Protein AF-A0A1Z5IZU1-F1 (afdb_monomer_lite)

Foldseek 3Di:
DDDDPCRVPDCQQDPVHDWPDDDVQWTWGWDQDPLWIWTWIGGHPPGIDTHTDQADPPRRHGGSPDD

Secondary structure (DSSP, 8-state):
-PPPHHHHT-TTTSSSPPEEEEETTEEEEEEEETTEEEEEEEETTTEEEEEE-SB-TTT--BS----

Organism: NCBI:txid1714682

Structure (mmCIF, N/CA/C/O backbone):
data_AF-A0A1Z5IZU1-F1
#
_entry.id   AF-A0A1Z5IZU1-F1
#
loop_
_atom_site.group_PDB
_atom_site.id
_atom_site.type_symbol
_atom_site.label_atom_id
_atom_site.label_alt_id
_atom_site.label_comp_id
_atom_site.label_asym_id
_atom_site.label_entity_id
_atom_site.label_seq_id
_atom_site.pdbx_PDB_ins_code
_atom_site.Cartn_x
_atom_site.Cartn_y
_atom_site.Cartn_z
_atom_site.occupancy
_atom_site.B_iso_or_equiv
_atom_site.auth_seq_id
_atom_site.auth_comp_id
_atom_site.auth_asym_id
_atom_site.auth_atom_id
_atom_site.pdbx_PDB_model_num
ATOM 1 N N . MET A 1 1 ? -15.390 0.784 16.895 1.00 52.50 1 MET A N 1
ATOM 2 C CA . MET A 1 1 ? -14.506 1.804 17.508 1.00 52.50 1 MET A CA 1
ATOM 3 C C . MET A 1 1 ? -14.456 2.978 16.552 1.00 52.50 1 MET A C 1
ATOM 5 O O . MET A 1 1 ? -14.361 2.732 15.360 1.00 52.50 1 MET A O 1
ATOM 9 N N . THR A 1 2 ? -14.583 4.213 17.030 1.00 66.44 2 THR A N 1
ATOM 10 C CA . THR A 1 2 ? -14.536 5.393 16.154 1.00 66.44 2 THR A CA 1
ATOM 11 C C . THR A 1 2 ? -13.084 5.669 15.760 1.00 66.44 2 THR A C 1
ATOM 13 O O . THR A 1 2 ? -12.236 5.778 16.643 1.00 66.44 2 THR A O 1
ATOM 16 N N . GLU A 1 3 ? -12.793 5.742 14.461 1.00 74.50 3 GLU A N 1
ATOM 17 C CA . GLU A 1 3 ? -11.460 6.083 13.945 1.00 74.50 3 GLU A CA 1
ATOM 18 C C . GLU A 1 3 ? -10.996 7.461 14.443 1.00 74.50 3 GLU A C 1
ATOM 20 O O . GLU A 1 3 ? -11.800 8.379 14.636 1.00 74.50 3 GLU A O 1
ATOM 25 N N . THR A 1 4 ? -9.688 7.629 14.637 1.00 78.25 4 THR A N 1
ATOM 26 C CA . THR A 1 4 ? -9.100 8.934 14.959 1.00 78.25 4 THR A CA 1
ATOM 27 C C . THR A 1 4 ? -9.079 9.839 13.722 1.00 78.25 4 THR A C 1
ATOM 29 O O . THR A 1 4 ? -9.096 9.368 12.584 1.00 78.25 4 THR A O 1
ATOM 32 N N . LYS A 1 5 ? -8.978 11.163 13.917 1.00 75.06 5 LYS A N 1
ATOM 33 C CA . LYS A 1 5 ? -8.835 12.121 12.800 1.00 75.06 5 LYS A CA 1
ATOM 34 C C . LYS A 1 5 ? -7.642 11.797 11.888 1.00 75.06 5 LYS A C 1
ATOM 36 O O . LYS A 1 5 ? -7.718 12.007 10.683 1.00 75.06 5 LYS A O 1
ATOM 41 N N . GLU A 1 6 ? -6.559 11.269 12.455 1.00 73.31 6 GLU A N 1
ATOM 42 C CA . GLU A 1 6 ? -5.365 10.853 11.707 1.00 73.31 6 GLU A CA 1
ATOM 43 C C . GLU A 1 6 ? -5.618 9.599 10.862 1.00 73.31 6 GLU A C 1
ATOM 45 O O . GLU A 1 6 ? -5.121 9.493 9.743 1.00 73.31 6 GLU A O 1
ATOM 50 N N . GLN A 1 7 ? -6.443 8.672 11.356 1.00 79.88 7 GLN A N 1
ATOM 51 C CA . GLN A 1 7 ? -6.856 7.490 10.601 1.00 79.88 7 GLN A CA 1
ATOM 52 C C . GLN A 1 7 ? -7.752 7.874 9.425 1.00 79.88 7 GLN A C 1
ATOM 54 O O . GLN A 1 7 ? -7.493 7.420 8.316 1.00 79.88 7 GLN A O 1
ATOM 59 N N . GLN A 1 8 ? -8.714 8.780 9.636 1.00 79.12 8 GLN A N 1
ATOM 60 C CA . GLN A 1 8 ? -9.634 9.286 8.606 1.00 79.12 8 GLN A CA 1
ATOM 61 C C . GLN A 1 8 ? -8.913 9.958 7.425 1.00 79.12 8 GLN A C 1
ATOM 63 O O . GLN A 1 8 ? -9.365 9.869 6.285 1.00 79.12 8 GLN A O 1
ATOM 68 N N . GLY A 1 9 ? -7.778 10.609 7.686 1.00 82.62 9 GLY A N 1
ATOM 69 C CA . GLY A 1 9 ? -6.983 11.309 6.676 1.00 82.62 9 GLY A CA 1
ATOM 70 C C . GLY A 1 9 ? -5.850 10.492 6.050 1.00 82.62 9 GLY A C 1
ATOM 71 O O . GLY A 1 9 ? -5.079 11.059 5.280 1.00 82.62 9 GLY A O 1
ATOM 72 N N . CYS A 1 10 ? -5.694 9.206 6.385 1.00 87.25 10 CYS A N 1
ATOM 73 C CA . CYS A 1 10 ? -4.531 8.435 5.951 1.00 87.25 10 CYS A CA 1
ATOM 74 C C . CYS A 1 10 ? -4.565 8.163 4.433 1.00 87.25 10 CYS A C 1
ATOM 76 O O . CYS A 1 10 ? -5.415 7.401 3.967 1.00 87.25 10 CYS A O 1
ATOM 78 N N . PRO A 1 11 ? -3.624 8.718 3.646 1.00 87.56 11 PRO A N 1
ATOM 79 C CA . PRO A 1 11 ? -3.663 8.612 2.189 1.00 87.56 11 PRO A CA 1
ATOM 80 C C . PRO A 1 11 ? -3.206 7.240 1.671 1.00 87.56 11 PRO A C 1
ATOM 82 O O . PRO A 1 11 ? -3.305 6.969 0.480 1.00 87.56 11 PRO A O 1
ATOM 85 N N . TYR A 1 12 ? -2.662 6.389 2.543 1.00 89.50 12 TYR A N 1
ATOM 86 C CA . TYR A 1 12 ? -2.081 5.101 2.163 1.00 89.50 12 TYR A CA 1
ATOM 87 C C . TYR A 1 12 ? -3.083 3.950 2.254 1.00 89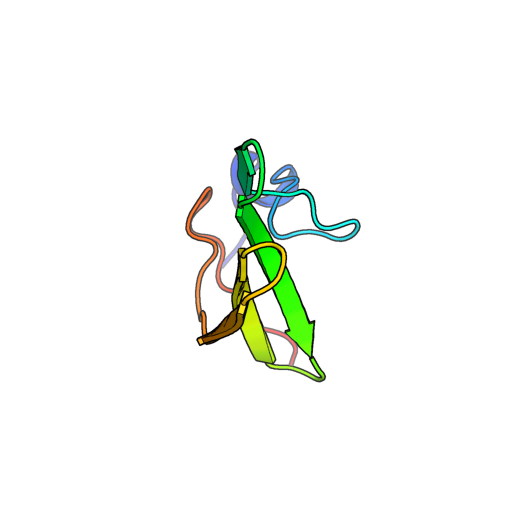.50 12 TYR A C 1
ATOM 89 O O . TYR A 1 12 ? -2.912 2.946 1.577 1.00 89.50 12 TYR A O 1
ATOM 97 N N . CYS A 1 13 ? -4.124 4.077 3.086 1.00 86.81 13 CYS A N 1
ATOM 98 C CA . CYS A 1 13 ? -5.118 3.021 3.314 1.00 86.81 13 CYS A CA 1
ATOM 99 C C . CYS A 1 13 ? -6.560 3.412 2.969 1.00 86.81 13 CYS A C 1
ATOM 101 O O . CYS A 1 13 ? -7.475 2.630 3.237 1.00 86.81 13 CYS A O 1
ATOM 103 N N . HIS A 1 14 ? -6.763 4.606 2.410 1.00 85.31 14 HIS A N 1
ATOM 104 C CA . HIS A 1 14 ? -8.031 5.055 1.842 1.00 85.31 14 HIS A CA 1
ATOM 105 C C . HIS A 1 14 ? -7.892 5.236 0.345 1.00 85.31 14 HIS A C 1
ATOM 107 O O . HIS A 1 14 ? -6.836 5.639 -0.136 1.00 85.31 14 HIS A O 1
ATOM 113 N N . GLU A 1 15 ? -8.974 4.967 -0.377 1.00 79.88 15 GLU A N 1
ATOM 114 C CA . GLU A 1 15 ? -9.020 5.238 -1.803 1.00 79.88 15 GLU A CA 1
ATOM 115 C C . GLU A 1 15 ? -9.016 6.755 -2.063 1.00 79.88 15 GLU A C 1
ATOM 117 O O . GLU A 1 15 ? -9.754 7.494 -1.403 1.00 79.88 15 GLU A O 1
ATOM 122 N N . PRO A 1 16 ? -8.213 7.239 -3.027 1.00 81.38 16 PRO A N 1
ATOM 123 C CA . PRO A 1 16 ? -7.241 6.487 -3.827 1.00 81.38 16 PRO A CA 1
ATOM 124 C C . PRO A 1 16 ? -5.975 6.125 -3.026 1.00 81.38 16 PRO A C 1
ATOM 126 O O . PRO A 1 16 ? -5.326 7.008 -2.462 1.00 81.38 16 PRO A O 1
ATOM 129 N N . PHE A 1 17 ? -5.604 4.836 -3.023 1.00 84.62 17 PHE A N 1
ATOM 130 C CA . PHE A 1 17 ? -4.427 4.346 -2.299 1.00 84.62 17 PHE A CA 1
ATOM 131 C C . PHE A 1 17 ? -3.149 4.990 -2.848 1.00 84.62 17 PHE A C 1
ATOM 133 O O . PHE A 1 17 ? -2.859 4.892 -4.041 1.00 84.62 17 PHE A O 1
ATOM 140 N N . LYS A 1 18 ? -2.373 5.648 -1.981 1.00 90.94 18 LYS A N 1
ATOM 141 C CA . LYS A 1 18 ? -1.030 6.137 -2.318 1.00 90.94 18 LYS A CA 1
ATOM 142 C C . LYS A 1 18 ? 0.052 5.121 -1.973 1.00 90.94 18 LYS A C 1
ATOM 144 O O . LYS A 1 18 ? -0.079 4.349 -1.024 1.00 90.94 18 LYS A O 1
ATOM 149 N N . ASN A 1 19 ? 1.165 5.213 -2.695 1.00 91.12 19 ASN A N 1
ATOM 150 C CA . ASN A 1 19 ? 2.367 4.439 -2.408 1.00 91.12 19 ASN A CA 1
ATOM 151 C C . ASN A 1 19 ? 2.983 4.862 -1.070 1.00 91.12 19 ASN A C 1
ATOM 153 O O . ASN A 1 19 ? 3.116 6.054 -0.792 1.00 91.12 19 ASN A O 1
ATOM 157 N N . LEU A 1 20 ? 3.359 3.872 -0.265 1.00 89.94 20 LEU A N 1
ATOM 158 C CA . LEU A 1 20 ? 4.109 4.016 0.978 1.00 89.94 20 LEU A CA 1
ATOM 159 C C . LEU A 1 20 ? 5.582 4.309 0.687 1.00 89.94 20 LEU A C 1
ATOM 161 O O . LEU A 1 20 ? 6.179 5.160 1.341 1.00 89.94 20 LEU A O 1
ATOM 165 N N . LEU A 1 21 ? 6.139 3.623 -0.313 1.00 90.38 21 LEU A N 1
ATOM 166 C CA . LEU A 1 21 ? 7.511 3.794 -0.778 1.00 90.38 21 LEU A CA 1
ATOM 167 C C . LEU A 1 21 ? 7.526 3.882 -2.304 1.00 90.38 21 LEU A C 1
ATOM 169 O O . LEU A 1 21 ? 6.844 3.115 -2.984 1.00 90.38 21 LEU A O 1
ATOM 173 N N . VAL A 1 22 ? 8.317 4.814 -2.835 1.00 90.56 22 VAL A N 1
ATOM 174 C CA . VAL A 1 22 ? 8.627 4.907 -4.266 1.00 90.56 22 VAL A CA 1
ATOM 175 C C . VAL A 1 22 ? 10.114 5.188 -4.406 1.00 90.56 22 VAL A C 1
ATOM 177 O O . VAL A 1 22 ? 10.564 6.308 -4.171 1.00 90.56 22 VAL A O 1
ATOM 180 N N . GLU A 1 23 ? 10.865 4.169 -4.798 1.00 92.88 23 GLU A N 1
ATOM 181 C CA . GLU A 1 23 ? 12.289 4.247 -5.104 1.00 92.88 23 GLU A CA 1
ATOM 182 C C . GLU A 1 23 ? 12.553 3.737 -6.530 1.00 92.88 23 GLU A C 1
ATOM 184 O O . GLU A 1 23 ? 11.701 3.079 -7.135 1.00 92.88 23 GLU A O 1
ATOM 189 N N . PRO A 1 24 ? 13.716 4.043 -7.133 1.00 93.81 24 PRO A N 1
ATOM 190 C CA . PRO A 1 24 ? 14.049 3.550 -8.463 1.00 93.81 24 PRO A CA 1
ATOM 191 C C . PRO A 1 24 ? 14.008 2.016 -8.521 1.00 93.81 24 PRO A C 1
ATOM 193 O O . PRO A 1 24 ? 14.883 1.332 -8.000 1.00 93.81 24 PRO A O 1
ATOM 196 N N . GLY A 1 25 ? 12.985 1.482 -9.187 1.00 92.25 25 GLY A N 1
ATOM 197 C CA . GLY A 1 25 ? 12.798 0.045 -9.366 1.00 92.25 25 GLY A CA 1
ATOM 198 C C . GLY A 1 25 ? 12.090 -0.682 -8.220 1.00 92.25 25 GLY A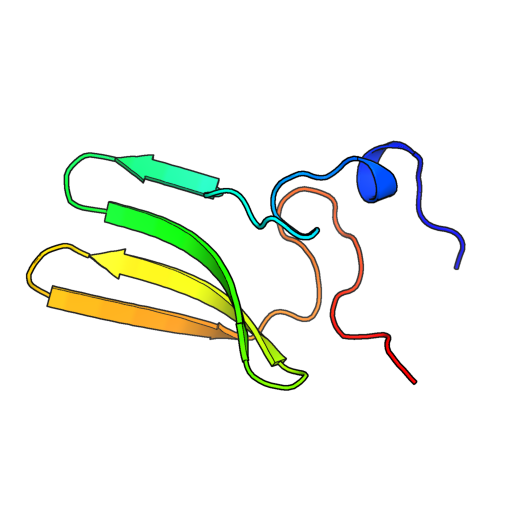 C 1
ATOM 199 O O . GLY A 1 25 ? 11.939 -1.895 -8.331 1.00 92.25 25 GLY A O 1
ATOM 200 N N . ILE A 1 26 ? 11.640 0.013 -7.166 1.00 94.94 26 ILE A N 1
ATOM 201 C CA . ILE A 1 26 ? 10.863 -0.576 -6.063 1.00 94.94 26 ILE A CA 1
ATOM 202 C C . ILE A 1 26 ? 9.699 0.350 -5.695 1.00 94.94 26 ILE A C 1
ATOM 204 O O . ILE A 1 26 ? 9.890 1.548 -5.484 1.00 94.94 26 ILE A O 1
ATOM 208 N N . ALA A 1 27 ? 8.495 -0.202 -5.571 1.00 95.12 27 ALA A N 1
ATOM 209 C CA . ALA A 1 27 ? 7.339 0.508 -5.037 1.00 95.12 27 ALA A CA 1
ATOM 210 C C . ALA A 1 27 ? 6.619 -0.343 -3.989 1.00 95.12 27 ALA A C 1
ATOM 212 O O . ALA A 1 27 ? 6.446 -1.545 -4.172 1.00 95.12 27 ALA A O 1
ATOM 213 N N . GLU A 1 28 ? 6.160 0.287 -2.911 1.00 95.00 28 GLU A N 1
ATOM 214 C CA . GLU A 1 28 ? 5.328 -0.360 -1.895 1.00 95.00 28 GLU A CA 1
ATOM 215 C C . GLU A 1 28 ? 4.011 0.386 -1.752 1.00 95.00 28 GLU A C 1
ATOM 217 O O . GLU A 1 28 ? 3.998 1.610 -1.622 1.00 95.00 28 GLU A O 1
ATOM 222 N N . TYR A 1 29 ? 2.894 -0.332 -1.779 1.00 94.19 29 TYR A N 1
ATOM 223 C CA . TYR A 1 29 ? 1.554 0.247 -1.699 1.00 94.19 29 TYR A CA 1
ATOM 224 C C . TYR A 1 29 ? 0.549 -0.749 -1.128 1.00 94.19 29 TYR A C 1
ATOM 226 O O . TYR A 1 29 ? 0.753 -1.959 -1.183 1.00 94.19 29 TYR A O 1
ATOM 234 N N . ILE A 1 30 ? -0.546 -0.248 -0.557 1.00 93.25 30 ILE A N 1
ATOM 235 C CA . ILE A 1 30 ? -1.650 -1.112 -0.133 1.00 93.25 30 ILE A CA 1
ATOM 236 C C . ILE A 1 30 ? -2.552 -1.366 -1.337 1.00 93.25 30 ILE A C 1
ATOM 238 O O . ILE A 1 30 ? -2.959 -0.432 -2.026 1.00 93.25 30 ILE A O 1
ATOM 242 N N . THR A 1 31 ? -2.890 -2.630 -1.564 1.00 91.88 31 THR A N 1
ATOM 243 C CA . THR A 1 31 ? -3.891 -3.050 -2.545 1.00 91.88 31 THR A CA 1
ATOM 244 C C . THR A 1 31 ? -5.088 -3.682 -1.854 1.00 91.88 31 THR A C 1
ATOM 246 O O . THR A 1 31 ? -4.972 -4.268 -0.776 1.00 91.88 31 THR A O 1
ATOM 249 N N . LEU A 1 32 ? -6.251 -3.572 -2.494 1.00 90.06 32 LEU A N 1
ATOM 250 C CA . LEU A 1 32 ? -7.477 -4.253 -2.099 1.00 90.06 32 LEU A CA 1
ATOM 251 C C . LEU A 1 32 ? -7.900 -5.184 -3.236 1.00 90.06 32 LEU A C 1
ATOM 253 O O . LEU A 1 32 ? -8.232 -4.723 -4.325 1.00 90.06 32 LEU A O 1
ATOM 257 N N . THR A 1 33 ? -7.865 -6.494 -2.993 1.00 87.88 33 THR A N 1
ATOM 258 C CA . THR A 1 33 ? -8.355 -7.500 -3.946 1.00 87.88 33 THR A CA 1
ATOM 259 C C . THR A 1 33 ? -9.524 -8.247 -3.317 1.00 87.88 33 THR A C 1
ATOM 261 O O . THR A 1 33 ? -9.349 -9.014 -2.368 1.00 87.88 33 THR A O 1
ATOM 264 N N . GLY A 1 34 ? -10.736 -8.001 -3.822 1.00 86.62 34 GLY A N 1
ATOM 265 C CA . GLY A 1 34 ? -11.962 -8.428 -3.144 1.00 86.62 34 GLY A CA 1
ATOM 266 C C . GLY A 1 34 ? -12.074 -7.742 -1.780 1.00 86.62 34 GLY A C 1
ATOM 267 O O . GLY A 1 34 ? -12.058 -6.519 -1.718 1.00 86.62 34 GLY A O 1
ATOM 268 N N . ASN A 1 35 ? -12.106 -8.527 -0.700 1.00 86.25 35 ASN A N 1
ATOM 269 C CA . ASN A 1 35 ? -12.134 -8.025 0.685 1.00 86.25 35 ASN A CA 1
ATOM 270 C C . ASN A 1 35 ? -10.784 -8.165 1.413 1.00 86.25 35 ASN A C 1
ATOM 272 O O . ASN A 1 35 ? -10.711 -7.988 2.628 1.00 86.25 35 ASN A O 1
ATOM 276 N N . ILE A 1 36 ? -9.712 -8.517 0.697 1.00 89.50 36 ILE A N 1
ATOM 277 C CA . ILE A 1 36 ? -8.393 -8.731 1.293 1.00 89.50 36 ILE A CA 1
ATOM 278 C C . ILE A 1 36 ? -7.512 -7.525 0.991 1.00 89.50 36 ILE A C 1
ATOM 280 O O . ILE A 1 36 ? -7.160 -7.265 -0.162 1.00 89.50 36 ILE A O 1
ATOM 284 N N . TYR A 1 37 ? -7.126 -6.820 2.050 1.00 92.62 37 TYR A N 1
ATOM 285 C CA . TYR A 1 37 ? -6.084 -5.805 1.987 1.00 92.62 37 TYR A CA 1
ATOM 286 C C . TYR A 1 37 ? -4.712 -6.477 2.032 1.00 92.62 37 TYR A C 1
ATOM 288 O O . TYR A 1 37 ? -4.482 -7.367 2.852 1.00 92.62 37 TYR A O 1
ATOM 296 N N . SER A 1 38 ? -3.794 -6.057 1.166 1.00 94.19 38 SER A N 1
ATOM 297 C CA . SER A 1 38 ? -2.412 -6.540 1.147 1.00 94.19 38 SER A CA 1
ATOM 298 C C . SER A 1 38 ? -1.429 -5.381 1.037 1.00 94.19 38 SER A C 1
ATOM 300 O O . SER A 1 38 ? -1.713 -4.393 0.368 1.00 94.19 38 SER A O 1
ATOM 302 N N . LEU A 1 39 ? -0.262 -5.508 1.667 1.00 94.44 39 LEU A N 1
ATOM 303 C CA . LEU A 1 39 ? 0.915 -4.732 1.303 1.00 94.44 39 LEU A CA 1
ATOM 304 C C . LEU A 1 39 ? 1.524 -5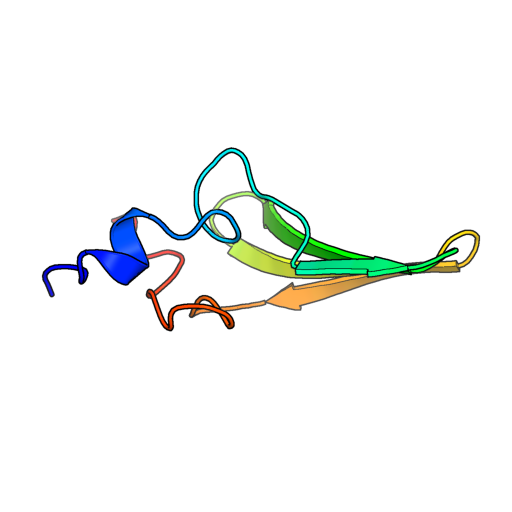.372 0.060 1.00 94.44 39 LEU A C 1
ATOM 306 O O . LEU A 1 39 ? 1.942 -6.530 0.101 1.00 94.44 39 LEU A O 1
ATOM 310 N N . THR A 1 40 ? 1.545 -4.625 -1.030 1.00 94.75 40 THR A N 1
ATOM 311 C CA . THR A 1 40 ? 2.155 -5.023 -2.289 1.00 94.75 40 THR A CA 1
ATOM 312 C C . THR A 1 40 ? 3.513 -4.356 -2.409 1.00 94.75 40 THR A C 1
ATOM 314 O O . THR A 1 40 ? 3.598 -3.129 -2.396 1.00 94.75 40 THR A O 1
ATOM 317 N N . THR A 1 41 ? 4.559 -5.165 -2.555 1.00 95.56 41 THR A N 1
ATOM 318 C CA . THR A 1 41 ? 5.906 -4.704 -2.906 1.00 95.56 41 THR A CA 1
ATOM 319 C C . THR A 1 41 ? 6.179 -5.111 -4.346 1.00 95.56 41 THR A C 1
ATOM 321 O O . THR A 1 41 ? 6.287 -6.301 -4.650 1.00 95.56 41 THR A O 1
ATOM 324 N N . GLU A 1 42 ? 6.267 -4.130 -5.232 1.00 95.75 42 GLU A N 1
ATOM 325 C CA . GLU A 1 42 ? 6.601 -4.286 -6.644 1.00 95.75 42 GLU A CA 1
ATOM 326 C C . GLU A 1 42 ? 8.089 -4.005 -6.864 1.00 95.75 42 GLU A C 1
ATOM 328 O O . GLU A 1 42 ? 8.612 -2.992 -6.405 1.00 95.75 42 GLU A O 1
ATOM 333 N N . ILE A 1 43 ? 8.767 -4.898 -7.587 1.00 95.56 43 ILE A N 1
ATOM 334 C CA . ILE A 1 43 ? 10.172 -4.768 -7.974 1.00 95.56 43 ILE A CA 1
ATOM 335 C C . ILE A 1 43 ? 10.253 -4.827 -9.501 1.00 95.56 43 ILE A C 1
ATOM 337 O O . ILE A 1 43 ? 9.902 -5.833 -10.131 1.00 95.56 43 ILE A O 1
ATOM 341 N N . ALA A 1 44 ? 10.744 -3.749 -10.108 1.00 94.12 44 ALA A N 1
ATOM 342 C CA . ALA A 1 44 ? 10.834 -3.611 -11.555 1.00 94.12 44 ALA A CA 1
ATOM 343 C C . ALA A 1 44 ? 11.641 -4.763 -12.172 1.00 94.12 44 ALA A C 1
ATOM 345 O O . ALA A 1 44 ? 12.773 -5.029 -11.774 1.00 94.12 44 ALA A O 1
ATOM 346 N N . ASN A 1 45 ? 11.070 -5.413 -13.188 1.00 93.50 45 ASN A N 1
ATOM 347 C CA . ASN A 1 45 ? 11.635 -6.578 -13.888 1.00 93.50 45 ASN A CA 1
ATOM 348 C C . ASN A 1 45 ? 11.736 -7.879 -13.066 1.00 93.50 45 ASN A C 1
ATOM 350 O O . ASN A 1 45 ? 12.240 -8.869 -13.591 1.00 93.50 45 ASN A O 1
ATOM 354 N N . PHE A 1 46 ? 11.237 -7.913 -11.826 1.00 93.25 46 PHE A N 1
ATOM 355 C CA . PHE A 1 46 ? 11.198 -9.128 -10.999 1.00 93.25 46 PHE A CA 1
ATOM 356 C C . PHE A 1 46 ? 9.771 -9.588 -10.687 1.00 93.25 46 PHE A C 1
ATOM 358 O O . PHE A 1 46 ? 9.526 -10.790 -10.612 1.00 93.25 46 PHE A O 1
ATOM 365 N N . GLY A 1 47 ? 8.825 -8.656 -10.546 1.00 93.94 47 GLY A N 1
ATOM 366 C CA . GLY A 1 47 ? 7.422 -8.947 -10.250 1.00 93.94 47 GLY A CA 1
ATOM 367 C C . GLY A 1 47 ? 6.957 -8.249 -8.978 1.00 93.94 47 GLY A C 1
ATOM 368 O O . GLY A 1 47 ? 7.466 -7.188 -8.627 1.00 93.94 47 GLY A O 1
ATOM 369 N N . PHE A 1 48 ? 5.987 -8.841 -8.287 1.00 94.56 48 PHE A N 1
ATOM 370 C CA . PHE A 1 48 ? 5.456 -8.303 -7.039 1.00 94.56 48 PHE A CA 1
ATOM 371 C C . PHE A 1 48 ? 5.257 -9.403 -5.998 1.00 94.56 48 PHE A C 1
ATOM 373 O O . PHE A 1 48 ? 5.084 -10.579 -6.324 1.00 94.56 48 PHE A O 1
ATOM 380 N N . THR A 1 49 ? 5.254 -9.000 -4.734 1.00 94.69 49 THR A N 1
ATOM 381 C CA . T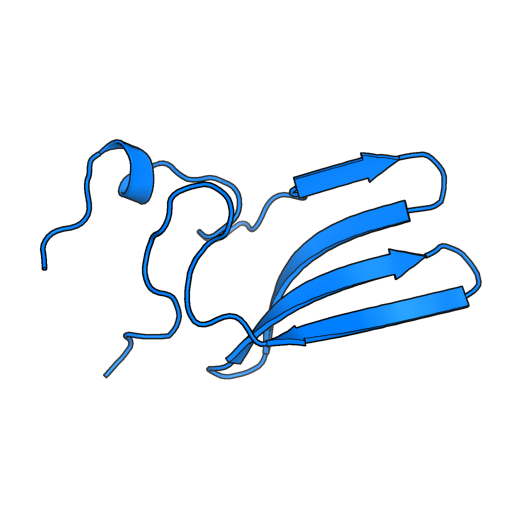HR A 1 49 ? 4.864 -9.842 -3.601 1.00 94.69 49 THR A CA 1
ATOM 382 C C . THR A 1 49 ? 3.719 -9.176 -2.852 1.00 94.69 49 THR A C 1
ATOM 384 O O . THR A 1 49 ? 3.667 -7.952 -2.774 1.00 94.69 49 THR A O 1
ATOM 387 N N . ASN A 1 50 ? 2.794 -9.982 -2.329 1.00 94.44 50 ASN A N 1
ATOM 388 C CA . ASN A 1 50 ? 1.643 -9.510 -1.565 1.00 94.44 50 ASN A CA 1
ATOM 389 C C . ASN A 1 50 ? 1.672 -10.120 -0.167 1.00 94.44 50 ASN A C 1
ATOM 391 O O . ASN A 1 50 ? 1.723 -11.343 -0.024 1.00 94.44 50 ASN A O 1
ATOM 395 N N . PHE A 1 51 ? 1.568 -9.270 0.847 1.00 93.00 51 PHE A N 1
ATOM 396 C CA . PHE A 1 51 ? 1.454 -9.673 2.241 1.00 93.00 51 PHE A CA 1
ATOM 397 C C . PHE A 1 51 ? 0.100 -9.225 2.792 1.00 93.00 51 PHE A C 1
ATOM 399 O O . PHE A 1 51 ? -0.145 -8.021 2.852 1.00 93.00 51 PHE A O 1
ATOM 406 N N . PRO A 1 52 ? -0.797 -10.143 3.190 1.00 93.38 52 PRO A N 1
ATOM 407 C CA . PRO A 1 52 ? -2.111 -9.768 3.699 1.00 93.38 52 PRO A CA 1
ATOM 408 C C . PRO A 1 52 ? -1.994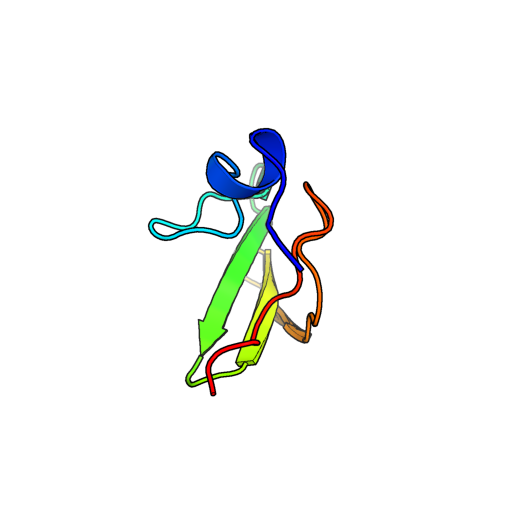 -8.951 4.991 1.00 93.38 52 PRO A C 1
ATOM 410 O O . PRO A 1 52 ? -1.199 -9.269 5.878 1.00 93.38 52 PRO A O 1
ATOM 413 N N . LEU A 1 53 ? -2.814 -7.907 5.103 1.00 91.44 53 LEU A N 1
ATOM 414 C CA . LEU A 1 53 ? -2.830 -6.976 6.225 1.00 91.44 53 LEU A CA 1
ATOM 415 C C . LEU A 1 53 ? -4.222 -6.892 6.848 1.00 91.44 53 LEU A C 1
ATOM 417 O O . LEU A 1 53 ? -5.221 -6.712 6.157 1.00 91.44 53 LEU A O 1
ATOM 421 N N . SER A 1 54 ? -4.272 -6.914 8.178 1.00 91.62 54 SER A N 1
ATOM 422 C CA . SER A 1 54 ? -5.483 -6.575 8.942 1.00 91.62 54 SER A CA 1
ATOM 423 C C . SER A 1 54 ? -5.480 -5.134 9.458 1.00 91.62 54 SER A C 1
ATOM 425 O O . SER A 1 54 ? -6.499 -4.658 9.948 1.00 91.62 54 SER A O 1
ATOM 427 N N . TYR A 1 55 ? -4.346 -4.432 9.370 1.00 90.88 55 TYR A N 1
ATOM 428 C CA . TYR A 1 55 ? -4.183 -3.063 9.856 1.00 90.88 55 TYR A CA 1
ATOM 429 C C . TYR A 1 55 ? -3.300 -2.254 8.907 1.00 90.88 55 TYR A C 1
ATOM 431 O O . TYR A 1 55 ? -2.367 -2.788 8.309 1.00 90.88 55 TYR A O 1
ATOM 439 N N . CYS A 1 56 ? -3.574 -0.956 8.790 1.00 90.38 56 CYS A N 1
ATOM 440 C CA . CYS A 1 56 ? -2.730 -0.026 8.060 1.00 90.38 56 CYS A CA 1
ATOM 441 C C . CYS A 1 56 ? -1.397 0.152 8.805 1.00 90.38 56 CYS A C 1
ATOM 443 O O . CYS A 1 56 ? -1.418 0.594 9.957 1.00 90.38 56 CYS A O 1
ATOM 445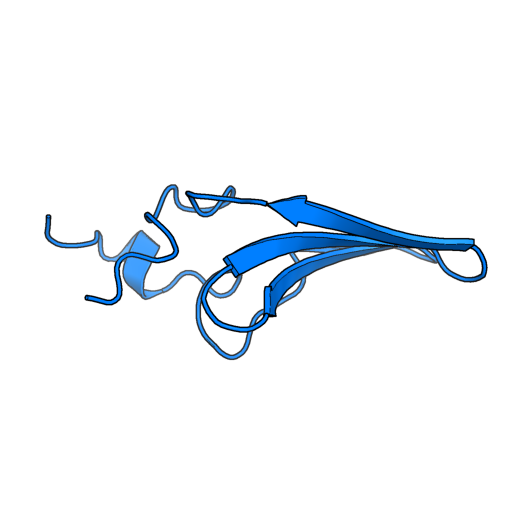 N N . PRO A 1 57 ? -0.243 -0.113 8.169 1.00 88.44 57 PRO A N 1
ATOM 446 C CA . PRO A 1 57 ? 1.066 0.052 8.798 1.00 88.44 57 PRO A CA 1
ATOM 447 C C . PRO A 1 57 ? 1.411 1.522 9.092 1.00 88.44 57 PRO A C 1
ATOM 449 O O . PRO A 1 57 ? 2.264 1.783 9.932 1.00 88.44 57 PRO A O 1
ATOM 452 N N . CYS A 1 58 ? 0.747 2.486 8.440 1.00 88.81 58 CYS A N 1
ATOM 453 C CA . CYS A 1 58 ? 1.017 3.914 8.634 1.00 88.81 58 CYS A CA 1
ATOM 454 C C . CYS A 1 58 ? 0.218 4.539 9.789 1.00 88.81 58 CYS A C 1
ATOM 456 O O . CYS A 1 58 ? 0.759 5.352 10.528 1.00 88.81 58 CYS A O 1
ATOM 458 N N . CYS A 1 59 ? -1.070 4.202 9.934 1.00 89.69 59 CYS A N 1
ATOM 459 C CA . CYS A 1 59 ? -1.967 4.851 10.907 1.00 89.69 59 CYS A CA 1
ATOM 460 C C . CYS A 1 59 ? -2.633 3.882 11.902 1.00 89.69 59 CYS A C 1
ATOM 462 O O . CYS A 1 59 ? -3.445 4.298 12.730 1.00 89.69 59 CYS A O 1
ATOM 464 N N . GLY A 1 60 ? -2.361 2.577 11.803 1.00 88.25 60 GLY A N 1
ATOM 465 C CA . GLY A 1 60 ? -2.923 1.552 12.690 1.00 88.25 60 GLY A CA 1
ATOM 466 C C . GLY A 1 60 ? -4.424 1.286 12.515 1.00 88.25 60 GLY A C 1
ATOM 467 O O . GLY A 1 60 ? -5.004 0.534 13.294 1.00 88.25 60 GLY A O 1
ATOM 468 N N . ARG A 1 61 ? -5.078 1.892 11.517 1.00 89.38 61 ARG A N 1
ATOM 469 C CA . ARG A 1 61 ? -6.494 1.657 11.185 1.00 89.38 61 ARG A CA 1
ATOM 470 C C . ARG A 1 61 ? -6.725 0.186 10.833 1.00 89.38 61 ARG A C 1
ATOM 472 O O . ARG A 1 61 ? -5.979 -0.358 10.025 1.00 89.38 61 ARG A O 1
ATOM 479 N N . LYS A 1 62 ? -7.769 -0.443 11.381 1.00 88.56 62 LYS A N 1
ATOM 480 C CA . LYS A 1 62 ? -8.171 -1.808 11.003 1.00 88.56 62 LYS A CA 1
ATOM 481 C C . LYS A 1 62 ? -8.687 -1.822 9.559 1.00 88.56 62 LYS A C 1
ATOM 483 O O . LYS A 1 62 ? -9.503 -0.985 9.187 1.00 88.56 62 LYS A O 1
ATOM 488 N N . LEU A 1 63 ? -8.201 -2.759 8.755 1.00 86.62 63 LEU A N 1
ATOM 489 C CA . LEU A 1 63 ? -8.571 -2.946 7.354 1.00 86.62 63 LEU A CA 1
ATOM 490 C C . LEU A 1 63 ? -9.460 -4.189 7.226 1.00 86.62 63 LEU A C 1
ATOM 492 O O . LEU A 1 63 ? -9.224 -5.183 7.910 1.00 86.62 63 LEU A O 1
ATOM 496 N N . GLY A 1 64 ? -10.483 -4.134 6.371 1.00 74.25 64 GLY A N 1
ATOM 497 C CA . GLY A 1 64 ? -11.401 -5.262 6.155 1.00 74.25 64 GLY A CA 1
ATOM 498 C C . GLY A 1 64 ? -12.527 -5.398 7.187 1.00 74.25 64 GLY A C 1
ATOM 499 O O . GLY A 1 64 ? -13.151 -6.448 7.260 1.00 74.25 64 GLY A O 1
ATOM 500 N N . ASP A 1 65 ? -12.810 -4.353 7.970 1.00 64.81 65 ASP A N 1
ATOM 501 C CA . ASP A 1 65 ? -14.049 -4.237 8.758 1.00 64.81 65 ASP A CA 1
ATOM 502 C C . ASP A 1 65 ? -15.156 -3.652 7.854 1.00 64.81 65 ASP A C 1
ATOM 504 O O . ASP A 1 65 ? -15.609 -2.518 8.009 1.00 64.81 65 ASP A O 1
ATOM 508 N N . HIS A 1 66 ? -15.496 -4.382 6.795 1.00 52.22 66 HIS A N 1
ATOM 509 C CA . HIS A 1 66 ? -16.743 -4.179 6.065 1.00 52.22 66 HIS A CA 1
ATOM 510 C C . HIS A 1 66 ? -17.564 -5.443 6.275 1.00 52.22 66 HIS A C 1
ATOM 512 O O . HIS A 1 66 ? -17.203 -6.506 5.772 1.00 52.22 66 HIS A O 1
ATOM 518 N N . ASP A 1 67 ? -18.564 -5.286 7.145 1.00 41.66 67 ASP A N 1
ATOM 519 C CA . ASP A 1 67 ? -19.668 -6.212 7.410 1.00 41.66 67 ASP A CA 1
ATOM 520 C C . ASP A 1 67 ? -20.329 -6.689 6.107 1.00 41.66 67 ASP A C 1
ATOM 522 O O . ASP A 1 67 ? -20.550 -5.836 5.211 1.00 41.66 67 ASP A O 1
#

Radius of gyration: 12.51 Å; chains: 1; bounding box: 34×22×31 Å

pLDDT: mean 86.65, std 10.76, range [41.66, 95.75]

Sequence (67 aa):
MTETKEQQGCPYCHEPFKNLLVEPGIAEYITLTGNIYSLTTEIANFGFTNFPLSYCPCCGRKLGDHD